Protein AF-A0A8H6I0J3-F1 (afdb_monomer)

Solvent-accessible surface area (backbone atoms only — not comparable to full-atom values): 7778 Å² total; per-residue (Å²): 130,93,76,91,69,56,71,56,53,54,53,39,49,46,41,55,31,72,64,45,62,50,63,70,84,50,88,87,54,85,63,68,66,46,56,43,67,86,62,91,71,58,61,70,60,51,53,49,51,46,54,49,46,36,69,73,58,56,51,54,52,71,67,76,68,45,97,49,59,88,89,35,74,65,32,53,49,54,46,51,52,51,28,51,56,48,49,48,52,51,35,46,77,72,44,28,47,75,46,68,52,97,87,68,49,77,46,77,43,70,66,76,81,72,81,81,74,73,94,72,84,96,83,130

Secondary structure (DSSP, 8-state):
--S---HHHHHHHHIIIII-EE----TT--PPPEESTT----HHHHHHHHHHHHHHH---HHHHT-SSPTTSHHHHHHHHHHHHHHHHHHHHHTTEEEEE-TTSPEEEEE--------------

Nearest PDB structures (foldseek):
  3rpu-assembly1_E  TM=5.436E-01  e=3.693E+00  Escherichia coli K-12
  8uke-assembly3_F  TM=3.905E-01  e=2.002E+00  Narcissus aff. pseudonarcissus MK-2014
  8zfw-assembly1_B  TM=3.750E-01  e=2.891E+00  Narcissus aff. pseudonarcissus MK-2014
  8xio-assembly1_A  TM=2.734E-01  e=1.883E+00  Homo sapiens

Organism: NCBI:txid980116

pLDDT: mean 83.78, std 12.49, range [46.62, 94.81]

Foldseek 3Di:
DPDDDDVQLVLLLCCQAPPDWDDDPPPVDPDDTDGNPPPDDDPVVSSVVSVVCCVPLVDTSVLQVDPDPPPDPVSVVSSVVNSVVSVQVVLVVVQWHWDADPVRDTDIGGHDPDPPPPPDDPDD

Sequence (124 aa):
MNCGCSIEHTLLDFYLWKTLEIKSTNKRSRLQPQGLKDDVINGRLRSYICALFSRYTYLRVDDLYMYHPYGSPEYEAALMETQLLRIDKRLKELGYYATSDKDGNIIVERAVVVPVVPAALSNA

Radius of gyration: 21.83 Å; Cα contacts (8 Å, |Δi|>4): 96; chains: 1; bounding box: 55×42×62 Å

Structure (mmCIF, N/CA/C/O backbone):
data_AF-A0A8H6I0J3-F1
#
_entry.id   AF-A0A8H6I0J3-F1
#
loop_
_atom_site.group_PDB
_atom_site.id
_atom_site.type_symbol
_atom_site.label_atom_id
_atom_site.label_alt_id
_atom_site.label_comp_id
_atom_site.label_asym_id
_atom_site.label_entity_id
_atom_site.label_seq_id
_atom_site.pdbx_PDB_ins_code
_atom_site.Cartn_x
_atom_site.Cartn_y
_atom_site.Cartn_z
_atom_site.occupancy
_atom_site.B_iso_or_equiv
_atom_site.auth_seq_id
_atom_site.auth_comp_id
_atom_site.auth_asym_id
_atom_site.auth_atom_id
_atom_site.pdbx_PDB_model_num
ATOM 1 N N . MET A 1 1 ? 11.123 -14.968 -10.215 1.00 53.84 1 MET A N 1
ATOM 2 C CA . MET A 1 1 ? 10.934 -15.719 -8.958 1.00 53.84 1 MET A CA 1
ATOM 3 C C . MET A 1 1 ? 10.590 -17.153 -9.312 1.00 53.84 1 MET A C 1
ATOM 5 O O . MET A 1 1 ? 9.527 -17.377 -9.862 1.00 53.84 1 MET A O 1
ATOM 9 N N . ASN A 1 2 ? 11.499 -18.096 -9.062 1.00 46.62 2 ASN A N 1
ATOM 10 C CA . ASN A 1 2 ? 11.299 -19.516 -9.361 1.00 46.62 2 ASN A CA 1
ATOM 11 C C . ASN A 1 2 ? 11.274 -20.300 -8.041 1.00 46.62 2 ASN A C 1
ATOM 13 O O . ASN A 1 2 ? 12.318 -20.812 -7.657 1.00 46.62 2 ASN A O 1
ATOM 17 N N . CYS A 1 3 ? 10.131 -20.318 -7.335 1.00 50.31 3 CYS A N 1
ATOM 18 C CA . CYS A 1 3 ? 9.739 -21.324 -6.321 1.00 50.31 3 CYS A CA 1
ATOM 19 C C . CYS A 1 3 ? 8.498 -20.873 -5.507 1.00 50.31 3 CYS A C 1
ATOM 21 O O . CYS A 1 3 ? 8.625 -20.211 -4.486 1.00 50.31 3 CYS A O 1
ATOM 23 N N . GLY A 1 4 ? 7.281 -21.236 -5.930 1.00 62.00 4 GLY A N 1
ATOM 24 C CA . GLY A 1 4 ? 6.105 -21.316 -5.037 1.00 62.00 4 GLY A CA 1
ATOM 25 C C . GLY A 1 4 ? 5.570 -20.036 -4.365 1.00 62.00 4 GLY A C 1
ATOM 26 O O . GLY A 1 4 ? 4.736 -20.150 -3.471 1.00 62.00 4 GLY A O 1
ATOM 27 N N . CYS A 1 5 ? 6.013 -18.834 -4.746 1.00 69.88 5 CYS A N 1
ATOM 28 C CA . CYS A 1 5 ? 5.437 -17.587 -4.228 1.00 69.88 5 CYS A CA 1
ATOM 29 C C . CYS A 1 5 ? 4.003 -17.377 -4.744 1.00 69.88 5 CYS A C 1
ATOM 31 O O . CYS A 1 5 ? 3.669 -17.808 -5.849 1.00 69.88 5 CYS A O 1
ATOM 33 N N . SER A 1 6 ? 3.166 -16.682 -3.966 1.00 80.81 6 SER A N 1
ATOM 34 C CA . SER A 1 6 ? 1.819 -16.316 -4.409 1.00 80.81 6 SER A CA 1
ATOM 35 C C . SER A 1 6 ? 1.875 -15.451 -5.675 1.00 80.81 6 SER A C 1
ATOM 37 O O . SER A 1 6 ? 2.831 -14.699 -5.906 1.00 80.81 6 SER A O 1
ATOM 39 N N . ILE A 1 7 ? 0.834 -15.544 -6.505 1.00 85.00 7 ILE A N 1
ATOM 40 C CA . ILE A 1 7 ? 0.702 -14.702 -7.701 1.00 85.00 7 ILE A CA 1
ATOM 41 C C . ILE A 1 7 ? 0.739 -13.210 -7.341 1.00 85.00 7 ILE A C 1
ATOM 43 O O . ILE A 1 7 ? 1.362 -12.426 -8.050 1.00 85.00 7 ILE A O 1
ATOM 47 N N . GLU A 1 8 ? 0.190 -12.842 -6.180 1.00 84.56 8 GLU A N 1
ATOM 48 C CA . GLU A 1 8 ? 0.228 -11.480 -5.643 1.00 84.56 8 GLU A CA 1
ATOM 49 C C . GLU A 1 8 ? 1.656 -10.970 -5.449 1.00 84.56 8 GLU A C 1
ATOM 51 O O . GLU A 1 8 ? 1.978 -9.872 -5.892 1.00 84.56 8 GLU A O 1
ATOM 56 N N . HIS A 1 9 ? 2.541 -11.774 -4.847 1.00 84.19 9 HIS A N 1
ATOM 57 C CA . HIS A 1 9 ? 3.948 -11.399 -4.698 1.00 84.19 9 HIS A CA 1
ATOM 58 C C . HIS A 1 9 ? 4.625 -11.234 -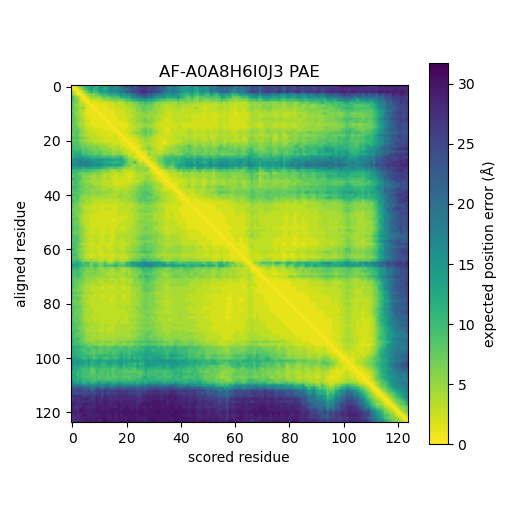6.057 1.00 84.19 9 HIS A C 1
ATOM 60 O O . HIS A 1 9 ? 5.462 -10.356 -6.212 1.00 84.19 9 HIS A O 1
ATOM 66 N N . THR A 1 10 ? 4.250 -12.046 -7.050 1.00 86.19 10 THR A N 1
ATOM 67 C CA . THR A 1 10 ? 4.783 -11.931 -8.415 1.00 86.19 10 THR A CA 1
ATOM 68 C C . THR A 1 10 ? 4.381 -10.633 -9.088 1.00 86.19 10 THR A C 1
ATOM 70 O O . THR A 1 10 ? 5.233 -9.938 -9.636 1.00 86.19 10 THR A O 1
ATOM 73 N N . LEU A 1 11 ? 3.107 -10.276 -9.014 1.00 89.25 11 LEU A N 1
ATOM 74 C CA . LEU A 1 11 ? 2.605 -9.036 -9.588 1.00 89.25 11 LEU A CA 1
ATOM 75 C C . LEU A 1 11 ? 3.146 -7.806 -8.841 1.00 89.25 11 LEU A C 1
ATOM 77 O O . LEU A 1 11 ? 3.565 -6.838 -9.471 1.00 89.25 11 LEU A O 1
ATOM 81 N N . LEU A 1 12 ? 3.240 -7.868 -7.510 1.00 90.38 12 LEU A N 1
ATOM 82 C CA . LEU A 1 12 ? 3.826 -6.797 -6.705 1.00 90.38 12 LEU A CA 1
ATOM 83 C C . LEU A 1 12 ? 5.321 -6.613 -7.004 1.00 90.38 12 LEU A C 1
ATOM 85 O O . LEU A 1 12 ? 5.805 -5.488 -7.102 1.00 90.38 12 LEU A O 1
ATOM 89 N N . ASP A 1 13 ? 6.046 -7.708 -7.208 1.00 89.56 13 ASP A N 1
ATOM 90 C CA . ASP A 1 13 ? 7.443 -7.693 -7.629 1.00 89.56 13 ASP A CA 1
ATOM 91 C C . ASP A 1 13 ? 7.625 -7.025 -9.002 1.00 89.56 13 ASP A C 1
ATOM 93 O O . ASP A 1 13 ? 8.537 -6.216 -9.183 1.00 89.56 13 ASP A O 1
ATOM 97 N N . PHE A 1 14 ? 6.732 -7.299 -9.959 1.00 88.62 14 PHE A N 1
ATOM 98 C CA . PHE A 1 14 ? 6.714 -6.590 -11.240 1.00 88.62 14 PHE A CA 1
ATOM 99 C C . PHE A 1 14 ? 6.439 -5.099 -11.065 1.00 88.62 14 PHE A C 1
ATOM 101 O O . PHE A 1 14 ? 7.154 -4.284 -11.648 1.00 88.62 14 PHE A O 1
ATOM 108 N N . TYR A 1 15 ? 5.454 -4.725 -10.251 1.00 90.00 15 TYR A N 1
ATOM 109 C CA . TYR A 1 15 ? 5.161 -3.321 -9.984 1.00 90.00 15 TYR A CA 1
ATOM 110 C C . TYR A 1 15 ? 6.381 -2.594 -9.392 1.00 90.00 15 TYR A C 1
ATOM 112 O O . TYR A 1 15 ? 6.868 -1.624 -9.974 1.00 90.00 15 TYR A O 1
ATOM 120 N N . LEU A 1 16 ? 6.935 -3.109 -8.291 1.00 90.44 16 LEU A N 1
ATOM 121 C CA . LEU A 1 16 ? 8.027 -2.471 -7.551 1.00 90.44 16 LEU A CA 1
ATOM 122 C C . LEU A 1 16 ? 9.329 -2.368 -8.357 1.00 90.44 16 LEU A C 1
ATOM 124 O O . LEU A 1 16 ? 10.029 -1.366 -8.249 1.00 90.44 16 LEU A O 1
ATOM 128 N N . TRP A 1 17 ? 9.667 -3.378 -9.164 1.00 90.06 17 TRP A N 1
ATOM 129 C CA . TRP A 1 17 ? 10.929 -3.376 -9.915 1.00 90.06 17 TRP A CA 1
ATOM 130 C C . TRP A 1 17 ? 10.812 -2.855 -11.341 1.00 90.06 17 TRP A C 1
ATOM 132 O O . TRP A 1 17 ? 11.823 -2.449 -11.906 1.00 90.06 17 TRP A O 1
ATOM 142 N N . LYS A 1 18 ? 9.637 -2.924 -11.974 1.00 86.69 18 LYS A N 1
ATOM 143 C CA . LYS A 1 18 ? 9.490 -2.584 -13.400 1.00 86.69 18 LYS A CA 1
ATOM 144 C C . LYS A 1 18 ? 8.634 -1.353 -13.664 1.00 86.69 18 LYS A C 1
ATOM 146 O O . LYS A 1 18 ? 8.729 -0.834 -14.770 1.00 86.69 18 LYS A O 1
ATOM 151 N N . THR A 1 19 ? 7.842 -0.901 -12.693 1.00 86.38 19 THR A N 1
ATOM 152 C CA . THR A 1 19 ? 6.915 0.232 -12.868 1.00 86.38 19 THR A CA 1
ATOM 153 C C . THR A 1 19 ? 7.260 1.398 -11.951 1.00 86.38 19 THR A C 1
ATOM 155 O O . THR A 1 19 ? 7.238 2.543 -12.386 1.00 86.38 19 THR A O 1
ATOM 158 N N . LEU A 1 20 ? 7.586 1.113 -10.687 1.00 87.94 20 LEU A N 1
ATOM 159 C CA . LEU A 1 20 ? 7.846 2.145 -9.694 1.00 87.94 20 LEU A CA 1
ATOM 160 C C . LEU A 1 20 ? 9.125 2.924 -10.026 1.00 87.94 20 LEU A C 1
ATOM 162 O O . LEU A 1 20 ? 10.233 2.384 -10.017 1.00 87.94 20 LEU A O 1
ATOM 166 N N . GLU A 1 21 ? 8.949 4.220 -10.240 1.00 88.25 21 GLU A N 1
ATOM 167 C CA . GLU A 1 21 ? 10.021 5.201 -10.361 1.00 88.25 21 GLU A CA 1
ATOM 168 C C . GLU A 1 21 ? 9.739 6.354 -9.403 1.00 88.25 21 GLU A C 1
ATOM 170 O O . GLU A 1 21 ? 8.622 6.871 -9.341 1.00 88.25 21 GLU A O 1
ATOM 175 N N . ILE A 1 22 ? 10.755 6.766 -8.648 1.00 86.25 22 ILE A N 1
ATOM 176 C CA . ILE A 1 22 ? 10.649 7.859 -7.683 1.00 86.25 22 ILE A CA 1
ATOM 177 C C . ILE A 1 22 ? 11.591 8.978 -8.107 1.00 86.25 22 ILE A C 1
ATOM 179 O O . ILE A 1 22 ? 12.768 8.767 -8.409 1.00 86.25 22 ILE A O 1
ATOM 183 N N . LYS A 1 23 ? 11.071 10.206 -8.102 1.00 85.19 23 LYS A N 1
ATOM 184 C CA .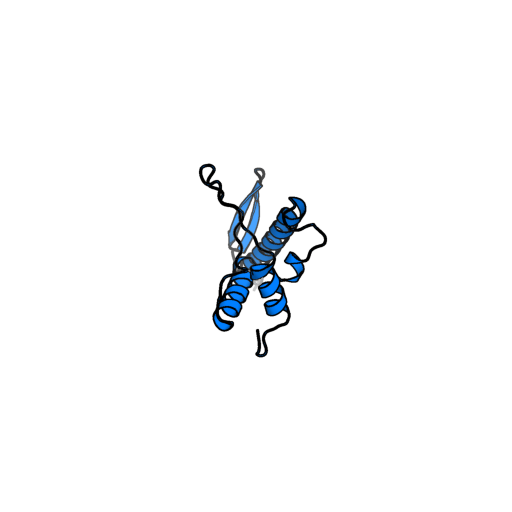 LYS A 1 23 ? 11.854 11.416 -8.347 1.00 85.19 23 LYS A CA 1
ATOM 185 C C . LYS A 1 23 ? 12.325 12.018 -7.028 1.00 85.19 23 LYS A C 1
ATOM 187 O O . LYS A 1 23 ? 11.585 12.065 -6.049 1.00 85.19 23 LYS A O 1
ATOM 192 N N . SER A 1 24 ? 13.549 12.540 -7.013 1.00 83.12 24 SER A N 1
ATOM 193 C CA . SER A 1 24 ? 14.055 13.281 -5.857 1.00 83.12 24 SER A CA 1
ATOM 194 C C . SER A 1 24 ? 13.186 14.511 -5.567 1.00 83.12 24 SER A C 1
ATOM 196 O O . SER A 1 24 ? 12.910 15.313 -6.459 1.00 83.12 24 SER A O 1
ATOM 198 N N . THR A 1 25 ? 12.803 14.694 -4.304 1.00 83.56 25 THR A N 1
ATOM 199 C CA . THR A 1 25 ? 12.094 15.891 -3.818 1.00 83.56 25 THR A CA 1
ATOM 200 C C . THR A 1 25 ? 13.034 17.074 -3.569 1.00 83.56 25 THR A C 1
ATOM 202 O O . THR A 1 25 ? 12.591 18.207 -3.367 1.00 83.56 25 THR A O 1
ATOM 205 N N . ASN A 1 26 ? 14.351 16.844 -3.600 1.00 85.56 26 ASN A N 1
ATOM 206 C CA . ASN A 1 26 ? 15.339 17.897 -3.431 1.00 85.56 26 ASN A CA 1
ATOM 207 C C . ASN A 1 26 ? 15.374 18.786 -4.681 1.00 85.56 26 ASN A C 1
ATOM 209 O O . ASN A 1 26 ? 15.886 18.383 -5.720 1.00 85.56 26 ASN A O 1
ATOM 213 N N . LYS A 1 27 ? 14.919 20.038 -4.553 1.00 78.88 27 LYS A N 1
ATOM 214 C CA . LYS A 1 27 ? 14.886 21.026 -5.650 1.00 78.88 27 LYS A CA 1
ATOM 215 C C . LYS A 1 27 ? 16.256 21.310 -6.286 1.00 78.88 27 LYS A C 1
ATOM 217 O O . LYS A 1 27 ? 16.312 21.797 -7.410 1.00 78.88 27 LYS A O 1
ATOM 222 N N . ARG A 1 28 ? 17.360 21.042 -5.575 1.00 80.19 28 ARG A N 1
ATOM 223 C CA . ARG A 1 28 ? 18.734 21.191 -6.094 1.00 80.19 28 ARG A CA 1
ATOM 224 C C . ARG A 1 28 ? 19.204 19.965 -6.876 1.00 80.19 28 ARG A C 1
ATOM 226 O O . ARG A 1 28 ? 20.152 20.060 -7.649 1.00 80.19 28 ARG A O 1
ATOM 233 N N . SER A 1 29 ? 18.548 18.828 -6.677 1.00 74.88 29 SER A N 1
ATOM 234 C CA . SER A 1 29 ? 18.817 17.595 -7.395 1.00 74.88 29 SER A CA 1
ATOM 235 C C . SER A 1 29 ? 18.063 17.613 -8.722 1.00 74.88 29 SER A C 1
ATOM 237 O O . SER A 1 29 ? 16.837 17.608 -8.756 1.00 74.88 29 SER A O 1
ATOM 239 N N . ARG A 1 30 ? 18.800 17.634 -9.835 1.00 73.44 30 ARG A N 1
ATOM 240 C CA . ARG A 1 30 ? 18.242 17.439 -11.186 1.00 73.44 30 ARG A CA 1
ATOM 241 C C . ARG A 1 30 ? 18.255 15.966 -11.603 1.00 73.44 30 ARG A C 1
ATOM 243 O O . ARG A 1 30 ? 18.262 15.671 -12.795 1.00 73.44 30 ARG A O 1
ATOM 250 N N . LEU A 1 31 ? 18.328 15.051 -10.636 1.00 80.62 31 LEU A N 1
ATOM 251 C CA . LEU A 1 31 ? 18.353 13.627 -10.933 1.00 80.62 31 LEU A CA 1
ATOM 252 C C . LEU A 1 31 ? 17.049 13.220 -11.621 1.00 80.62 31 LEU A C 1
ATOM 254 O O . LEU A 1 31 ? 15.958 13.665 -11.251 1.00 80.62 31 LEU A O 1
ATOM 258 N N . GLN A 1 32 ? 17.200 12.380 -12.638 1.00 83.12 32 GLN A N 1
ATOM 259 C CA . GLN A 1 32 ? 16.079 11.720 -13.288 1.00 83.12 32 GLN A CA 1
ATOM 260 C C . GLN A 1 32 ? 15.359 10.808 -12.281 1.00 83.12 32 GLN A C 1
ATOM 262 O O . GLN A 1 32 ? 15.971 10.422 -11.277 1.00 83.12 32 GLN A O 1
ATOM 267 N N . PRO A 1 33 ? 14.075 10.479 -12.514 1.00 86.06 33 PRO A N 1
ATOM 268 C CA . PRO A 1 33 ? 13.403 9.424 -11.767 1.00 86.06 33 PRO A CA 1
ATOM 269 C C . PRO A 1 33 ? 14.270 8.161 -11.729 1.00 86.06 33 PRO A C 1
ATOM 271 O O . PRO A 1 33 ? 14.882 7.791 -12.731 1.00 86.06 33 PRO A O 1
ATOM 274 N N . GLN A 1 34 ? 14.371 7.543 -10.555 1.00 88.12 34 GLN A N 1
ATOM 275 C CA . GLN A 1 34 ? 15.098 6.292 -10.369 1.00 88.12 34 GLN A CA 1
ATOM 276 C C . GLN A 1 34 ? 14.113 5.195 -9.980 1.00 88.12 34 GLN A C 1
ATOM 278 O O . GLN A 1 34 ? 13.251 5.398 -9.125 1.00 88.12 34 GLN A O 1
ATOM 283 N N . GLY A 1 35 ? 14.258 4.038 -10.615 1.00 89.12 35 GLY A N 1
ATOM 284 C CA . GLY A 1 35 ? 13.556 2.807 -10.270 1.00 89.12 35 GLY A CA 1
ATOM 285 C C . GLY A 1 35 ? 14.549 1.696 -9.940 1.00 89.12 35 GLY A C 1
ATOM 286 O O . GLY A 1 35 ? 15.759 1.894 -10.004 1.00 89.12 35 GLY A O 1
ATOM 287 N N . LEU A 1 36 ? 14.033 0.508 -9.632 1.00 90.00 36 LEU A N 1
ATOM 288 C CA . LEU A 1 36 ? 14.848 -0.654 -9.243 1.00 90.00 36 LEU A CA 1
ATOM 289 C C . LEU A 1 36 ? 15.111 -1.624 -10.408 1.00 90.00 36 LEU A C 1
ATOM 291 O O . LEU A 1 36 ? 15.538 -2.759 -10.202 1.00 90.00 36 LEU A O 1
ATOM 295 N N . LYS A 1 37 ? 14.814 -1.223 -11.650 1.00 87.19 37 LYS A N 1
ATOM 296 C CA . LYS A 1 37 ? 14.781 -2.122 -12.817 1.00 87.19 37 LYS A CA 1
ATOM 297 C C . LYS A 1 37 ? 16.091 -2.866 -13.057 1.00 87.19 37 LYS A C 1
ATOM 299 O O . LYS A 1 37 ? 16.025 -4.035 -13.464 1.00 87.19 37 LYS A O 1
ATOM 304 N N . ASP A 1 38 ? 17.203 -2.184 -12.806 1.00 86.25 38 ASP A N 1
ATOM 305 C CA . ASP A 1 38 ? 18.568 -2.644 -13.065 1.00 86.25 38 ASP A CA 1
ATOM 306 C C . ASP A 1 38 ? 19.249 -3.215 -11.807 1.00 86.25 38 ASP A C 1
ATOM 308 O O . ASP A 1 38 ? 20.349 -3.763 -11.891 1.00 86.25 38 ASP A O 1
ATOM 312 N N . ASP A 1 39 ? 18.582 -3.162 -10.648 1.00 87.50 39 ASP A N 1
ATOM 313 C CA . ASP A 1 39 ? 19.118 -3.693 -9.398 1.00 87.50 39 ASP A CA 1
ATOM 314 C C . ASP A 1 39 ? 18.997 -5.218 -9.326 1.00 87.50 39 ASP A C 1
ATOM 316 O O . ASP A 1 39 ? 17.916 -5.815 -9.425 1.00 87.50 39 ASP A O 1
ATOM 320 N N . VAL A 1 40 ? 20.131 -5.872 -9.074 1.00 86.31 40 VAL A N 1
ATOM 321 C CA . VAL A 1 40 ? 20.198 -7.325 -8.900 1.00 86.31 40 VAL A CA 1
ATOM 322 C C . VAL A 1 40 ? 19.970 -7.675 -7.433 1.00 86.31 40 VAL A C 1
ATOM 324 O O . VAL A 1 40 ? 20.894 -7.755 -6.626 1.00 86.31 40 VAL A O 1
ATOM 327 N N . ILE A 1 41 ? 18.708 -7.919 -7.091 1.00 86.19 41 ILE A N 1
ATOM 328 C CA . ILE A 1 41 ? 18.292 -8.355 -5.755 1.00 86.19 41 ILE A CA 1
ATOM 329 C C . ILE A 1 41 ? 17.874 -9.828 -5.817 1.00 86.19 41 ILE A C 1
ATOM 331 O O . ILE A 1 41 ? 17.109 -10.239 -6.693 1.00 86.19 41 ILE A O 1
ATOM 335 N N . ASN A 1 42 ? 18.369 -10.648 -4.884 1.00 88.50 42 ASN A N 1
ATOM 336 C CA . ASN A 1 42 ? 18.011 -12.067 -4.842 1.00 88.50 42 ASN A CA 1
ATOM 337 C C . ASN A 1 42 ? 16.512 -12.269 -4.534 1.00 88.50 42 ASN A C 1
ATOM 339 O O . ASN A 1 42 ? 15.880 -11.460 -3.853 1.00 88.50 42 ASN A O 1
ATOM 343 N N . GLY A 1 43 ? 15.937 -13.380 -5.007 1.00 84.50 43 GLY A N 1
ATOM 344 C CA . GLY A 1 43 ? 14.493 -13.630 -4.901 1.00 84.50 43 GLY A CA 1
ATOM 345 C C . GLY A 1 43 ? 13.954 -13.655 -3.465 1.00 84.50 43 GLY A C 1
ATOM 346 O O . GLY A 1 43 ? 12.841 -13.193 -3.225 1.00 84.50 43 GLY A O 1
ATOM 347 N N . ARG A 1 44 ? 14.752 -14.121 -2.492 1.00 86.38 44 ARG A N 1
ATOM 348 C CA . ARG A 1 44 ? 14.356 -14.137 -1.075 1.00 86.38 44 ARG A CA 1
ATOM 349 C C . ARG A 1 44 ? 14.169 -12.721 -0.535 1.00 86.38 44 ARG A C 1
ATOM 351 O O . ARG A 1 44 ? 13.174 -12.452 0.133 1.00 86.38 44 ARG A O 1
ATOM 358 N N . LEU A 1 45 ? 15.101 -11.819 -0.838 1.00 89.31 45 LEU A N 1
ATOM 359 C CA . LEU A 1 45 ? 15.027 -10.426 -0.409 1.00 89.31 45 LEU A CA 1
ATOM 360 C C . LEU A 1 45 ? 13.882 -9.686 -1.114 1.00 89.31 45 LEU A C 1
ATOM 362 O O . LEU A 1 45 ? 13.158 -8.940 -0.464 1.00 89.31 45 LEU A O 1
ATOM 366 N N . ARG A 1 46 ? 13.636 -9.966 -2.398 1.00 88.19 46 ARG A N 1
ATOM 367 C CA . ARG A 1 46 ? 12.477 -9.417 -3.127 1.00 88.19 46 ARG A CA 1
ATOM 368 C C . ARG A 1 46 ? 11.147 -9.843 -2.503 1.00 88.19 46 ARG A C 1
ATOM 370 O O . ARG A 1 46 ? 10.291 -8.999 -2.254 1.00 88.19 46 ARG A O 1
ATOM 377 N N . SER A 1 47 ? 11.005 -11.121 -2.140 1.00 86.19 47 SER A N 1
ATOM 378 C CA . SER A 1 47 ? 9.812 -11.600 -1.428 1.00 86.19 47 SER A CA 1
ATOM 379 C C . SER A 1 47 ? 9.655 -10.961 -0.046 1.00 86.19 47 SER A C 1
ATOM 381 O O . SER A 1 47 ? 8.530 -10.702 0.375 1.00 86.19 47 SER A O 1
ATOM 383 N N . TYR A 1 48 ? 10.755 -10.716 0.670 1.00 89.44 48 TYR A N 1
ATOM 384 C CA . TYR A 1 48 ? 10.718 -9.999 1.944 1.00 89.44 48 TYR A CA 1
ATOM 385 C C . TYR A 1 48 ? 10.241 -8.551 1.761 1.00 89.44 48 TYR A C 1
ATOM 387 O O . TYR A 1 48 ? 9.370 -8.104 2.502 1.00 89.44 48 TYR A O 1
ATOM 395 N N . ILE A 1 49 ? 10.739 -7.846 0.741 1.00 91.00 49 ILE A N 1
ATOM 396 C CA . ILE A 1 49 ? 10.310 -6.480 0.403 1.00 91.00 49 ILE A CA 1
ATOM 397 C C . ILE A 1 49 ? 8.818 -6.442 0.041 1.00 91.00 49 ILE A C 1
ATOM 399 O O . ILE A 1 49 ? 8.103 -5.577 0.537 1.00 91.00 49 ILE A O 1
ATOM 403 N N . CYS A 1 50 ? 8.326 -7.401 -0.750 1.00 90.56 50 CYS A N 1
ATOM 404 C CA . CYS A 1 50 ? 6.899 -7.515 -1.072 1.00 90.56 50 CYS A CA 1
ATOM 405 C C . CYS A 1 50 ? 6.039 -7.688 0.194 1.00 90.56 50 CYS A C 1
ATOM 407 O O . CYS A 1 50 ? 5.040 -6.995 0.371 1.00 90.56 50 CYS A O 1
ATOM 409 N N . ALA A 1 51 ? 6.465 -8.555 1.120 1.00 89.44 51 ALA A N 1
ATOM 410 C CA . ALA A 1 51 ? 5.762 -8.761 2.385 1.00 89.44 51 ALA A CA 1
ATOM 411 C C . ALA A 1 51 ? 5.793 -7.513 3.287 1.00 89.44 51 ALA A C 1
ATOM 413 O O . ALA A 1 51 ? 4.787 -7.183 3.919 1.00 89.44 51 ALA A O 1
ATOM 414 N N . LEU A 1 52 ? 6.928 -6.803 3.342 1.00 93.31 52 LEU A N 1
ATOM 415 C CA . LEU A 1 52 ? 7.035 -5.524 4.047 1.00 93.31 52 LEU A CA 1
ATOM 416 C C . LEU A 1 52 ? 6.082 -4.490 3.457 1.00 93.31 52 LEU A C 1
ATOM 418 O O . LEU A 1 52 ? 5.362 -3.840 4.211 1.00 93.31 52 LEU A O 1
ATOM 422 N N . PHE A 1 53 ? 6.058 -4.363 2.129 1.00 92.06 53 PHE A N 1
ATOM 423 C CA . PHE A 1 53 ? 5.179 -3.435 1.437 1.00 92.06 53 PHE A CA 1
ATOM 424 C C . PHE A 1 53 ? 3.734 -3.656 1.880 1.00 92.06 53 PHE A C 1
ATOM 426 O O . PHE A 1 53 ? 3.167 -2.777 2.521 1.00 92.06 53 PHE A O 1
ATOM 433 N N . SER A 1 54 ? 3.174 -4.850 1.674 1.00 89.56 54 SER A N 1
ATOM 434 C CA . SER A 1 54 ? 1.773 -5.112 2.023 1.00 89.56 54 SER A CA 1
ATOM 435 C C . SER A 1 54 ? 1.472 -4.936 3.511 1.00 89.56 54 SER A C 1
ATOM 437 O O . SER A 1 54 ? 0.391 -4.475 3.873 1.00 89.56 54 SER A O 1
ATOM 439 N N . ARG A 1 55 ? 2.428 -5.264 4.390 1.00 91.19 55 ARG A N 1
ATOM 440 C CA . ARG A 1 55 ? 2.257 -5.113 5.840 1.00 91.19 55 ARG A CA 1
ATOM 441 C C . ARG A 1 55 ? 2.189 -3.654 6.286 1.00 91.19 55 ARG A C 1
ATOM 443 O O . ARG A 1 55 ? 1.427 -3.352 7.198 1.00 91.19 55 ARG A O 1
ATOM 450 N N . TYR A 1 56 ? 3.016 -2.785 5.711 1.00 92.75 56 TYR A N 1
ATOM 451 C CA . TYR A 1 56 ? 3.177 -1.412 6.198 1.00 92.75 56 TYR A CA 1
ATOM 452 C C . TYR A 1 56 ? 2.401 -0.382 5.386 1.00 92.75 56 TYR A C 1
ATOM 454 O O . TYR A 1 56 ? 1.965 0.617 5.949 1.00 92.75 56 TYR A O 1
ATOM 462 N N . THR A 1 57 ? 2.189 -0.617 4.092 1.00 92.69 57 THR A N 1
ATOM 463 C CA . THR A 1 57 ? 1.338 0.257 3.279 1.00 92.69 57 THR A CA 1
ATOM 464 C C . THR A 1 57 ? -0.132 -0.093 3.430 1.00 92.69 57 THR A C 1
ATOM 466 O O . THR A 1 57 ? -0.965 0.745 3.120 1.00 92.69 57 THR A O 1
ATOM 469 N N . TYR A 1 58 ? -0.462 -1.302 3.901 1.00 92.69 58 TYR A N 1
ATOM 470 C CA . TYR A 1 58 ? -1.814 -1.864 3.863 1.00 92.69 58 TYR A CA 1
ATOM 471 C C . TYR A 1 58 ? -2.384 -1.988 2.444 1.00 92.69 58 TYR A C 1
ATOM 473 O O . TYR A 1 58 ? -3.577 -2.242 2.298 1.00 92.69 58 TYR A O 1
ATOM 481 N N . LEU A 1 59 ? -1.559 -1.852 1.402 1.00 92.62 59 LEU A N 1
ATOM 482 C CA . LEU A 1 59 ? -1.955 -2.023 0.008 1.00 92.62 59 LEU A CA 1
ATOM 483 C C . LEU A 1 59 ? -1.724 -3.466 -0.453 1.00 92.62 59 LEU A C 1
ATOM 485 O O . LEU A 1 59 ? -0.778 -4.154 -0.054 1.00 92.62 59 LEU A O 1
ATOM 489 N N . ARG A 1 60 ? -2.618 -3.914 -1.323 1.00 90.38 60 ARG A N 1
ATOM 490 C CA . ARG A 1 60 ? -2.570 -5.171 -2.060 1.00 90.38 60 ARG A CA 1
ATOM 491 C C . ARG A 1 60 ? -2.245 -4.865 -3.507 1.00 90.38 60 ARG A C 1
ATOM 493 O O . ARG A 1 60 ? -2.310 -3.721 -3.947 1.00 90.38 60 ARG A O 1
ATOM 500 N N . VAL A 1 61 ? -1.913 -5.911 -4.249 1.00 90.06 61 VAL A N 1
ATOM 501 C CA . VAL A 1 61 ? -1.560 -5.755 -5.654 1.00 90.06 61 VAL A CA 1
ATOM 502 C C . VAL A 1 61 ? -2.714 -5.200 -6.487 1.00 90.06 61 VAL A C 1
ATOM 504 O O . VAL A 1 61 ? -2.483 -4.317 -7.301 1.00 90.06 61 VAL A O 1
ATOM 507 N N . ASP A 1 62 ? -3.950 -5.616 -6.211 1.00 89.62 62 ASP A N 1
ATOM 508 C CA . ASP A 1 62 ? -5.137 -5.143 -6.935 1.00 89.62 62 ASP A CA 1
ATOM 509 C C . ASP A 1 62 ? -5.342 -3.627 -6.810 1.00 89.62 62 ASP A C 1
ATOM 511 O O . ASP A 1 62 ? -5.834 -2.991 -7.738 1.00 89.62 62 ASP A O 1
ATOM 515 N N . ASP A 1 63 ? -4.905 -3.027 -5.698 1.00 90.94 63 ASP A N 1
ATOM 516 C CA . ASP A 1 63 ? -5.010 -1.579 -5.498 1.00 90.94 63 ASP A CA 1
ATOM 517 C C . ASP A 1 63 ? -4.021 -0.810 -6.389 1.00 90.94 63 ASP A C 1
ATOM 519 O O . ASP A 1 63 ? -4.260 0.334 -6.752 1.00 90.94 63 ASP A O 1
ATOM 523 N N . LEU A 1 64 ? -2.905 -1.440 -6.764 1.00 90.00 64 LEU A N 1
ATOM 524 C CA . LEU A 1 64 ? -1.866 -0.834 -7.603 1.00 90.00 64 LEU A CA 1
ATOM 525 C C . LEU A 1 64 ? -2.215 -0.882 -9.092 1.00 90.00 64 LEU A C 1
ATOM 527 O O . LEU A 1 64 ? -1.675 -0.115 -9.883 1.00 90.00 64 LEU A O 1
ATOM 531 N N . TYR A 1 65 ? -3.115 -1.784 -9.478 1.00 84.25 65 TYR A N 1
ATOM 532 C CA . TYR A 1 65 ? -3.588 -1.951 -10.852 1.00 84.25 65 TYR A CA 1
ATOM 533 C C . TYR A 1 65 ? -5.007 -1.388 -11.040 1.00 84.25 65 TYR A C 1
ATOM 535 O O . TYR A 1 65 ? -5.766 -1.868 -11.883 1.00 84.25 65 TYR A O 1
ATOM 543 N N . MET A 1 66 ? -5.370 -0.367 -10.253 1.00 80.19 66 MET A N 1
ATOM 544 C CA . MET A 1 66 ? -6.638 0.354 -10.380 1.00 80.19 66 MET A CA 1
ATOM 545 C C . MET A 1 66 ? -6.815 1.006 -11.761 1.00 80.19 66 MET A C 1
ATOM 547 O O . MET A 1 66 ? -5.869 1.211 -12.515 1.00 80.19 66 MET A O 1
ATOM 551 N N . TYR A 1 67 ? -8.057 1.390 -12.073 1.00 75.62 67 TYR A N 1
ATOM 552 C CA . TYR A 1 67 ? -8.436 1.998 -13.355 1.00 75.62 67 TYR A CA 1
ATOM 553 C C . TYR A 1 67 ? -7.783 3.362 -13.642 1.00 75.62 67 TYR A C 1
ATOM 555 O O . TYR A 1 67 ? -7.866 3.849 -14.770 1.00 75.62 67 TYR A O 1
ATOM 563 N N . HIS A 1 68 ? -7.154 3.993 -12.648 1.00 86.38 68 HIS A N 1
ATOM 564 C CA . HIS A 1 68 ? -6.490 5.281 -12.819 1.00 86.38 68 HIS A CA 1
ATOM 565 C C . HIS A 1 68 ? -5.067 5.112 -13.372 1.00 86.38 68 HIS A C 1
ATOM 567 O O . HIS A 1 68 ? -4.352 4.200 -12.950 1.00 86.38 68 HIS A O 1
ATOM 573 N N . PRO A 1 69 ? -4.616 5.989 -14.288 1.00 85.69 69 PRO A N 1
ATOM 574 C CA . PRO A 1 69 ? -3.242 5.965 -14.772 1.00 85.69 69 PRO A CA 1
ATOM 575 C C . PRO A 1 69 ? -2.235 6.114 -13.626 1.00 85.69 69 PRO A C 1
ATOM 577 O O . PRO A 1 69 ? -2.358 7.014 -12.797 1.00 85.69 69 PRO A O 1
ATOM 580 N N . TYR A 1 70 ? -1.207 5.264 -13.614 1.00 84.81 70 TYR A N 1
ATOM 581 C CA . TYR A 1 70 ? -0.121 5.346 -12.637 1.00 84.81 70 TYR A CA 1
ATOM 582 C C . TYR A 1 70 ? 0.474 6.764 -12.576 1.00 84.81 70 TYR A C 1
ATOM 584 O O . TYR A 1 70 ? 0.808 7.355 -13.605 1.00 84.81 70 TYR A O 1
ATOM 592 N N . GLY A 1 71 ? 0.624 7.289 -11.358 1.00 82.00 71 GLY A N 1
ATOM 593 C CA . GLY A 1 71 ? 1.194 8.614 -11.097 1.00 82.00 71 GLY A CA 1
ATOM 594 C C . GLY A 1 71 ? 0.240 9.791 -11.328 1.00 82.00 71 GLY A C 1
ATOM 595 O O . GLY A 1 71 ? 0.675 10.937 -11.230 1.00 82.00 71 GLY A O 1
ATOM 596 N N . SER A 1 72 ? -1.039 9.545 -11.640 1.00 89.69 72 SER A N 1
ATOM 597 C CA . SER A 1 72 ? -2.047 10.609 -11.662 1.00 89.69 72 SER A CA 1
ATOM 598 C C . SER A 1 72 ? -2.491 10.989 -10.238 1.00 89.69 72 SER A C 1
ATOM 600 O O . SER A 1 72 ? -2.426 10.153 -9.332 1.00 89.69 72 SER A O 1
ATOM 602 N N . PRO A 1 73 ? -2.987 12.221 -10.011 1.00 91.44 73 PRO A N 1
ATOM 603 C CA . PRO A 1 73 ? -3.539 12.614 -8.713 1.00 91.44 73 PRO A CA 1
ATOM 604 C C . PRO A 1 73 ? -4.678 11.702 -8.236 1.00 91.44 73 PRO A C 1
ATOM 606 O O . PRO A 1 73 ? -4.791 11.416 -7.049 1.00 91.44 73 PRO A O 1
ATOM 609 N N . GLU A 1 74 ? -5.509 11.215 -9.158 1.00 92.75 74 GLU A N 1
ATOM 610 C CA . GLU A 1 74 ? -6.619 10.304 -8.863 1.00 92.75 74 GLU A CA 1
ATOM 611 C C . GLU A 1 74 ? -6.113 8.925 -8.437 1.00 92.75 74 GLU A C 1
ATOM 613 O O . GLU A 1 74 ? -6.659 8.332 -7.509 1.00 92.75 74 GLU A O 1
ATOM 618 N N . TYR A 1 75 ? -5.046 8.432 -9.076 1.00 90.62 75 TYR A N 1
ATOM 619 C CA . TYR A 1 75 ? -4.374 7.203 -8.662 1.00 90.62 75 TYR A CA 1
ATOM 620 C C . TYR A 1 75 ? -3.832 7.329 -7.234 1.00 90.62 75 TYR A C 1
ATOM 622 O O . TYR A 1 75 ? -4.092 6.469 -6.395 1.00 90.62 75 TYR A O 1
ATOM 630 N N . GLU A 1 76 ? -3.135 8.427 -6.924 1.00 91.25 76 GLU A N 1
ATOM 631 C CA . GLU A 1 76 ? -2.620 8.675 -5.572 1.00 91.25 76 GLU A CA 1
ATOM 632 C C . GLU A 1 76 ? -3.745 8.784 -4.533 1.00 91.25 76 GLU A C 1
ATOM 634 O O . GLU A 1 76 ? -3.663 8.158 -3.474 1.00 91.25 76 GLU A O 1
ATOM 639 N N . ALA A 1 77 ? -4.815 9.519 -4.843 1.00 92.88 77 ALA A N 1
ATOM 640 C CA . ALA A 1 77 ? -5.966 9.670 -3.959 1.00 92.88 77 ALA A CA 1
ATOM 641 C C . ALA A 1 77 ? -6.658 8.327 -3.669 1.00 92.88 77 ALA A C 1
ATOM 643 O O . ALA A 1 77 ? -6.932 8.024 -2.507 1.00 92.88 77 ALA A O 1
ATOM 644 N N . ALA A 1 78 ? -6.878 7.494 -4.692 1.00 92.81 78 ALA A N 1
ATOM 645 C CA . ALA A 1 78 ? -7.512 6.184 -4.539 1.00 92.81 78 ALA A CA 1
ATOM 646 C C . ALA A 1 78 ? -6.672 5.221 -3.678 1.00 92.81 78 ALA A C 1
ATOM 648 O O . ALA A 1 78 ? -7.211 4.473 -2.849 1.00 92.81 78 ALA A O 1
ATOM 649 N N . LEU A 1 79 ? -5.340 5.270 -3.816 1.00 93.56 79 LEU A N 1
ATOM 650 C CA . LEU A 1 79 ? -4.438 4.536 -2.932 1.00 93.56 79 LEU A CA 1
ATOM 651 C C . LEU A 1 79 ? -4.565 5.033 -1.490 1.00 93.56 79 LEU A C 1
ATOM 653 O O . LEU A 1 79 ? -4.797 4.220 -0.597 1.00 93.56 79 LEU A O 1
ATOM 657 N N . MET A 1 80 ? -4.471 6.345 -1.252 1.00 94.19 80 MET A N 1
ATOM 658 C CA . MET A 1 80 ? -4.565 6.916 0.099 1.00 94.19 80 MET A CA 1
ATOM 659 C C . MET A 1 80 ? -5.900 6.591 0.779 1.00 94.19 80 MET A C 1
ATOM 661 O O . MET A 1 80 ? -5.912 6.214 1.951 1.00 94.19 80 MET A O 1
ATOM 665 N N . GLU A 1 81 ? -7.014 6.671 0.051 1.00 93.00 81 GLU A N 1
ATOM 666 C CA . GLU A 1 81 ? -8.337 6.291 0.555 1.00 93.00 81 GLU A CA 1
ATOM 667 C C . GLU A 1 81 ? -8.364 4.819 0.988 1.00 93.00 81 GLU A C 1
ATOM 669 O O . GLU A 1 81 ? -8.762 4.489 2.109 1.00 93.00 81 GLU A O 1
ATOM 674 N N . THR A 1 82 ? -7.855 3.926 0.137 1.00 94.50 82 THR A N 1
ATOM 675 C CA . THR A 1 82 ? -7.774 2.491 0.437 1.00 94.50 82 THR A CA 1
ATOM 676 C C . THR A 1 82 ? -6.926 2.219 1.681 1.00 94.50 82 THR A C 1
ATOM 678 O O . THR A 1 82 ? -7.286 1.381 2.518 1.00 94.50 82 THR A O 1
ATOM 681 N N . GLN A 1 83 ? -5.808 2.935 1.832 1.00 94.81 83 GLN A N 1
ATOM 682 C CA . GLN A 1 83 ? -4.951 2.837 3.012 1.00 94.81 83 GLN A CA 1
ATOM 683 C C . GLN A 1 83 ? -5.685 3.296 4.271 1.00 94.81 83 GLN A C 1
ATOM 685 O O . GLN A 1 83 ? -5.680 2.567 5.264 1.00 94.81 83 GLN A O 1
ATOM 690 N N . LEU A 1 84 ? -6.352 4.454 4.227 1.00 93.31 84 LEU A N 1
ATOM 691 C CA . LEU A 1 84 ? -7.111 4.999 5.355 1.00 93.31 84 LEU A CA 1
ATOM 692 C C . LEU A 1 84 ? -8.178 4.016 5.843 1.00 93.31 84 LEU A C 1
ATOM 694 O O . LEU A 1 84 ? -8.229 3.717 7.035 1.00 93.31 84 LEU A O 1
ATOM 698 N N . LEU A 1 85 ? -8.967 3.440 4.931 1.00 93.12 85 LEU A N 1
ATOM 699 C CA . LEU A 1 85 ? -10.014 2.473 5.278 1.00 93.12 85 LEU A CA 1
ATOM 700 C C . LEU A 1 85 ? -9.452 1.215 5.957 1.00 93.12 85 LEU A C 1
ATOM 702 O O . LEU A 1 85 ? -10.030 0.696 6.916 1.00 93.12 85 LEU A O 1
ATOM 706 N N . ARG A 1 86 ? -8.314 0.703 5.477 1.00 94.44 86 ARG A N 1
ATOM 707 C CA . ARG A 1 86 ? -7.692 -0.503 6.046 1.00 94.44 86 ARG A CA 1
ATOM 708 C C . ARG A 1 86 ? -6.996 -0.227 7.373 1.00 94.44 86 ARG A C 1
ATOM 710 O O . ARG A 1 86 ? -7.051 -1.078 8.262 1.00 94.44 86 ARG A O 1
ATOM 717 N N . ILE A 1 87 ? -6.392 0.948 7.525 1.00 93.88 87 ILE A N 1
ATOM 718 C CA . ILE A 1 87 ? -5.816 1.401 8.792 1.00 93.88 87 ILE A CA 1
ATOM 719 C C . ILE A 1 87 ? -6.920 1.580 9.837 1.00 93.88 87 ILE A C 1
ATOM 721 O O . ILE A 1 87 ? -6.786 1.046 10.935 1.00 93.88 87 ILE A O 1
ATOM 725 N N . ASP A 1 88 ? -8.030 2.242 9.499 1.00 92.56 88 ASP A N 1
ATOM 726 C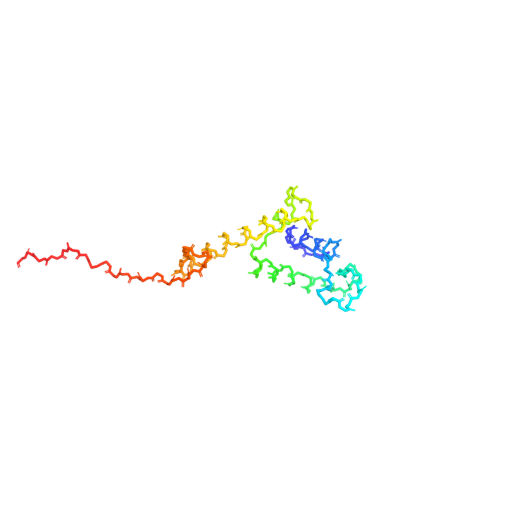 CA . ASP A 1 88 ? -9.178 2.399 10.401 1.00 92.56 88 ASP A CA 1
ATOM 727 C C . ASP A 1 88 ? -9.752 1.039 10.827 1.00 92.56 88 ASP A C 1
ATOM 729 O O . ASP A 1 88 ? -9.936 0.774 12.018 1.00 92.56 88 ASP A O 1
ATOM 733 N N . LYS A 1 89 ? -9.931 0.109 9.878 1.00 93.00 89 LYS A N 1
ATOM 734 C CA . LYS A 1 89 ? -10.323 -1.268 10.205 1.00 93.00 89 LYS A CA 1
ATOM 735 C C . LYS A 1 89 ? -9.342 -1.918 11.186 1.00 93.00 89 LYS A C 1
ATOM 737 O O . LYS A 1 89 ? -9.770 -2.553 12.151 1.00 93.00 89 LYS A O 1
ATOM 742 N N . ARG A 1 90 ? -8.034 -1.760 10.966 1.00 93.00 90 ARG A N 1
ATOM 743 C CA . ARG A 1 90 ? -7.011 -2.336 11.843 1.00 93.00 90 ARG A CA 1
ATOM 744 C C . ARG A 1 90 ? -7.021 -1.708 13.237 1.00 93.00 90 ARG A C 1
ATOM 746 O O . ARG A 1 90 ? -6.836 -2.427 14.216 1.00 93.00 90 ARG A O 1
ATOM 753 N N . LEU A 1 91 ? -7.253 -0.401 13.342 1.00 92.94 91 LEU A N 1
ATOM 754 C CA . LEU A 1 91 ? -7.428 0.286 14.622 1.00 92.94 91 LEU A CA 1
ATOM 755 C C . LEU A 1 91 ? -8.617 -0.299 15.390 1.00 92.94 91 LEU A C 1
ATOM 757 O O . LEU A 1 91 ? -8.454 -0.666 16.553 1.00 92.94 91 LEU A O 1
ATOM 761 N N . LYS A 1 92 ? -9.757 -0.509 14.722 1.00 92.50 92 LYS A N 1
ATOM 762 C CA . LYS A 1 92 ? -10.955 -1.127 15.318 1.00 92.50 92 LYS A CA 1
ATOM 763 C C . LYS A 1 92 ? -10.695 -2.535 15.840 1.00 92.50 92 LYS A C 1
ATOM 765 O O . LYS A 1 92 ? -11.070 -2.846 16.966 1.00 92.50 92 LYS A O 1
ATOM 770 N N . GLU A 1 93 ? -9.986 -3.367 15.076 1.00 92.12 93 GLU A N 1
ATOM 771 C CA . GLU A 1 93 ? -9.556 -4.703 15.524 1.00 92.12 93 GLU A CA 1
ATOM 772 C C . GLU A 1 93 ? -8.652 -4.657 16.768 1.00 92.12 93 GLU A C 1
ATOM 774 O O . GLU A 1 93 ? -8.646 -5.591 17.568 1.00 92.12 93 GLU A O 1
ATOM 779 N N . LEU A 1 94 ? -7.887 -3.576 16.937 1.00 92.50 94 LEU A N 1
ATOM 780 C CA . LEU A 1 94 ? -7.029 -3.336 18.099 1.00 92.50 94 LEU A CA 1
ATOM 781 C C . LEU A 1 94 ? -7.765 -2.645 19.262 1.00 92.50 94 LEU A C 1
ATOM 783 O O . LEU A 1 94 ? -7.150 -2.374 20.294 1.00 92.50 94 LEU A O 1
ATOM 787 N N . GLY A 1 95 ? -9.065 -2.368 19.120 1.00 93.25 95 GLY A N 1
ATOM 788 C CA . GLY A 1 95 ? -9.870 -1.678 20.127 1.00 93.25 95 GLY A CA 1
ATOM 789 C C . GLY A 1 95 ? -9.671 -0.162 20.147 1.00 93.25 95 GLY A C 1
ATOM 790 O O . GLY A 1 95 ? -9.842 0.458 21.195 1.00 93.25 95 GLY A O 1
ATOM 791 N N . TYR A 1 96 ? -9.292 0.432 19.018 1.00 93.75 96 TYR A N 1
ATOM 792 C CA . TYR A 1 96 ? -9.202 1.876 18.814 1.00 93.75 96 TYR A CA 1
ATOM 793 C C . TYR A 1 96 ? -10.236 2.343 17.787 1.00 93.75 96 TYR A C 1
ATOM 795 O O . TYR A 1 96 ? -10.631 1.589 16.903 1.00 93.75 96 TYR A O 1
ATOM 803 N N . TYR A 1 97 ? -10.638 3.605 17.866 1.00 90.00 97 TYR A N 1
ATOM 804 C CA . TYR A 1 97 ? -11.529 4.242 16.904 1.00 90.00 97 TYR A CA 1
ATOM 805 C C . TYR A 1 97 ? -10.910 5.546 16.425 1.00 90.00 97 TYR A C 1
ATOM 807 O O . TYR A 1 97 ? -10.399 6.319 17.233 1.00 90.00 97 TYR A O 1
ATOM 815 N N . ALA A 1 98 ? -10.950 5.771 15.113 1.00 90.00 98 ALA A N 1
ATOM 816 C CA . ALA A 1 98 ? -10.580 7.039 14.512 1.00 90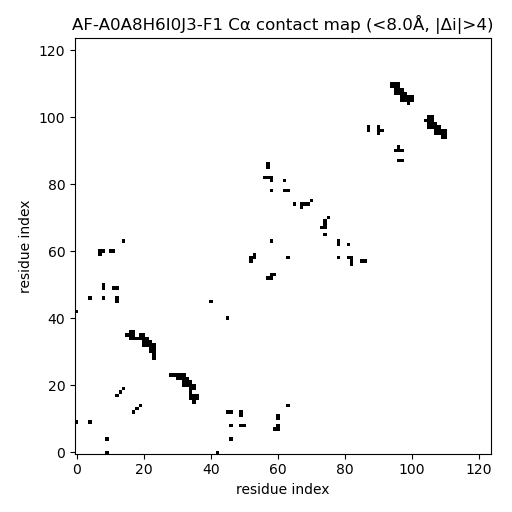.00 98 ALA A CA 1
ATOM 817 C C . ALA A 1 98 ? -11.840 7.882 14.270 1.00 90.00 98 ALA A C 1
ATOM 819 O O . ALA A 1 98 ? -12.818 7.399 13.695 1.00 90.00 98 ALA A O 1
ATOM 820 N N . THR A 1 99 ? -11.821 9.137 14.702 1.00 88.75 99 THR A N 1
ATOM 821 C CA . THR A 1 99 ? -12.848 10.141 14.405 1.00 88.75 99 THR A CA 1
ATOM 822 C C . THR A 1 99 ? -12.189 11.366 13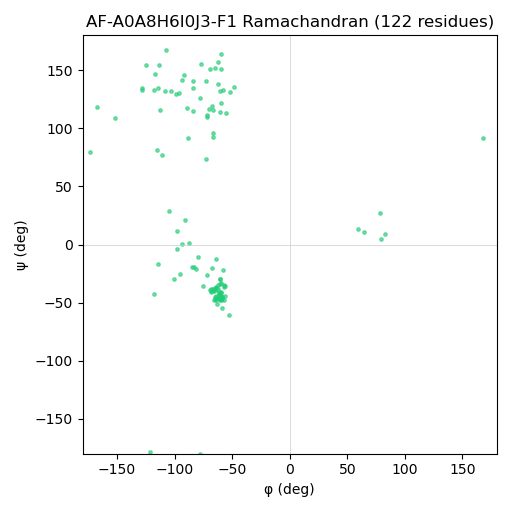.786 1.00 88.75 99 THR A C 1
ATOM 824 O O . THR A 1 99 ? -11.002 11.611 13.992 1.00 88.75 99 THR A O 1
ATOM 827 N N . SER A 1 100 ? -12.941 12.128 12.995 1.00 89.56 100 SER A N 1
ATOM 828 C CA . SER A 1 100 ? -12.471 13.407 12.464 1.00 89.56 100 SER A CA 1
ATOM 829 C C . SER A 1 100 ? -13.107 14.548 13.242 1.00 89.56 100 SER A C 1
ATOM 831 O O . SER A 1 100 ? -14.321 14.545 13.461 1.00 89.56 100 SER A O 1
ATOM 833 N N . ASP A 1 101 ? -12.299 15.516 13.663 1.00 89.38 101 ASP A N 1
ATOM 834 C CA . ASP A 1 101 ? -12.817 16.762 14.220 1.00 89.38 101 ASP A CA 1
ATOM 835 C C . ASP A 1 101 ? -13.305 17.716 13.113 1.00 89.38 101 ASP A C 1
ATOM 837 O O . ASP A 1 101 ? -13.275 17.407 11.918 1.00 89.38 101 ASP A O 1
ATOM 841 N N . LYS A 1 102 ? -13.799 18.892 13.515 1.00 87.44 102 LYS A N 1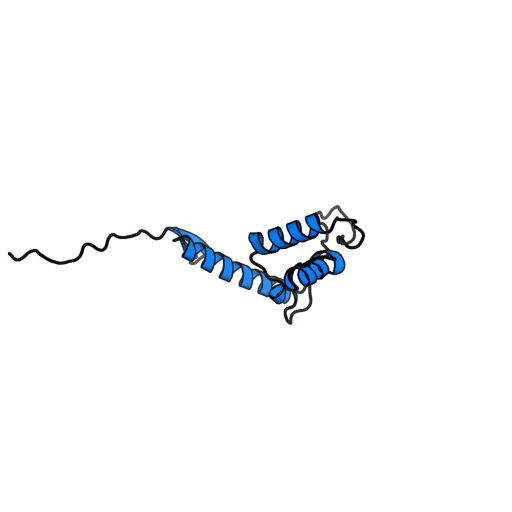
ATOM 842 C CA . LYS A 1 102 ? -14.327 19.905 12.586 1.00 87.44 102 LYS A CA 1
ATOM 843 C C . LYS A 1 102 ? -13.252 20.526 11.690 1.00 87.44 102 LYS A C 1
ATOM 845 O O . LYS A 1 102 ? -13.602 21.073 10.648 1.00 87.44 102 LYS A O 1
ATOM 850 N N . ASP A 1 103 ? -11.989 20.427 12.088 1.00 90.75 103 ASP A N 1
ATO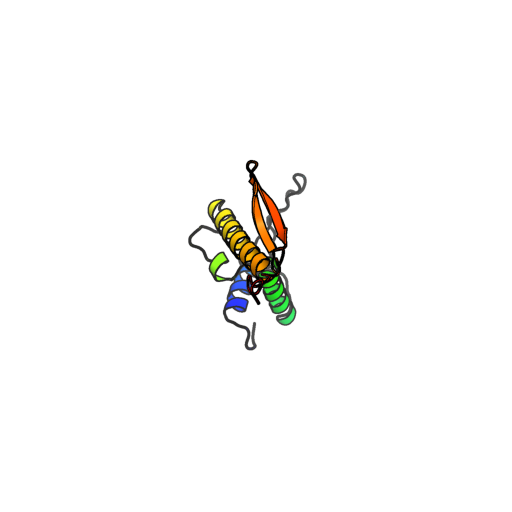M 851 C CA . ASP A 1 103 ? -10.839 20.960 11.359 1.00 90.75 103 ASP A CA 1
ATOM 852 C C . ASP A 1 103 ? -10.208 19.894 10.442 1.00 90.75 103 ASP A C 1
ATOM 854 O O . ASP A 1 103 ? -9.248 20.170 9.724 1.00 90.75 103 ASP A O 1
ATOM 858 N N . GLY A 1 104 ? -10.767 18.677 10.430 1.00 85.44 104 GLY A N 1
ATOM 859 C CA . GLY A 1 104 ? -10.296 17.557 9.623 1.00 85.44 104 GLY A CA 1
ATOM 860 C C . GLY A 1 104 ? -9.131 16.786 10.246 1.00 85.44 104 GLY A C 1
ATOM 861 O O . GLY A 1 104 ? -8.568 15.914 9.582 1.00 85.44 104 GLY A O 1
ATOM 862 N N . ASN A 1 105 ? -8.767 17.055 11.504 1.00 88.94 105 ASN A N 1
ATOM 863 C CA . ASN A 1 105 ? -7.768 16.250 12.198 1.00 88.94 105 ASN A CA 1
ATOM 864 C C . ASN A 1 105 ? -8.359 14.890 12.565 1.00 88.94 105 ASN A C 1
ATOM 866 O O . ASN A 1 105 ? -9.510 14.787 12.993 1.00 88.94 105 ASN A O 1
ATOM 870 N N . ILE A 1 106 ? -7.547 13.842 12.437 1.00 88.69 106 ILE A N 1
ATOM 871 C CA . ILE A 1 106 ? -7.922 12.492 12.853 1.00 88.69 106 ILE A CA 1
ATOM 872 C C . ILE A 1 106 ? -7.523 12.302 14.318 1.00 88.69 106 ILE A C 1
ATOM 874 O O . ILE A 1 106 ? -6.339 12.324 14.657 1.00 88.69 106 ILE A O 1
ATOM 878 N N . ILE A 1 107 ? -8.515 12.080 15.174 1.00 89.38 107 ILE A N 1
ATOM 879 C CA . ILE A 1 107 ? -8.355 11.742 16.587 1.00 89.38 107 ILE A CA 1
ATOM 880 C C . ILE A 1 107 ? -8.493 10.226 16.722 1.00 89.38 107 ILE A C 1
ATOM 882 O O . ILE A 1 107 ? -9.446 9.636 16.221 1.00 89.38 107 ILE A O 1
ATOM 886 N N . VAL A 1 108 ? -7.534 9.584 17.391 1.00 91.12 108 VAL A N 1
ATOM 887 C CA . VAL A 1 108 ? -7.545 8.136 17.634 1.00 91.12 108 VAL A CA 1
ATOM 888 C C . VAL A 1 108 ? -7.720 7.877 19.123 1.00 91.12 108 VAL A C 1
ATOM 890 O O . VAL A 1 108 ? -6.842 8.197 19.923 1.00 91.12 108 VAL A O 1
ATOM 893 N N . GLU A 1 109 ? -8.838 7.261 19.492 1.00 91.50 109 GLU A N 1
ATOM 894 C CA . GLU 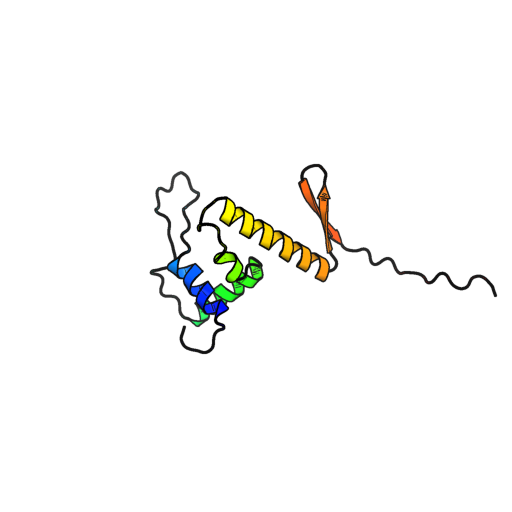A 1 109 ? -9.200 6.983 20.882 1.00 91.50 109 GLU A CA 1
ATOM 895 C C . GLU A 1 109 ? -9.288 5.482 21.134 1.00 91.50 109 GLU A C 1
ATOM 897 O O . GLU A 1 109 ? -9.672 4.701 20.264 1.00 91.50 109 GLU A O 1
ATOM 902 N N . ARG A 1 110 ? -8.934 5.051 22.346 1.00 89.94 110 ARG A N 1
ATOM 903 C CA . ARG A 1 110 ? -9.099 3.655 22.754 1.00 89.94 110 ARG A CA 1
ATOM 904 C C . ARG A 1 110 ? -10.524 3.438 23.247 1.00 89.94 110 ARG A C 1
ATOM 906 O O . ARG A 1 110 ? -11.008 4.201 24.079 1.00 89.94 110 ARG A O 1
ATOM 913 N N . ALA A 1 111 ? -11.154 2.355 22.804 1.00 79.75 111 ALA A N 1
ATOM 914 C CA . ALA A 1 111 ? -12.428 1.900 23.333 1.00 79.75 111 ALA A CA 1
ATOM 915 C C . ALA A 1 111 ? -12.318 1.717 24.854 1.00 79.75 111 ALA A C 1
ATOM 917 O O . ALA A 1 111 ? -11.597 0.836 25.334 1.00 79.75 111 ALA A O 1
ATOM 918 N N . VAL A 1 112 ? -13.031 2.540 25.623 1.00 72.31 112 VAL A N 1
ATOM 919 C CA . VAL A 1 112 ? -13.227 2.271 27.045 1.00 72.31 112 VAL A CA 1
ATOM 920 C C . VAL A 1 112 ? -14.184 1.090 27.121 1.00 72.31 112 VAL A C 1
ATOM 922 O O . VAL A 1 112 ? -15.358 1.209 26.776 1.00 72.31 112 VAL A O 1
ATOM 925 N N . VAL A 1 113 ? -13.680 -0.072 27.534 1.00 62.94 113 VAL A N 1
ATOM 926 C CA . VAL A 1 113 ? -14.536 -1.201 27.900 1.00 62.94 113 VAL A CA 1
ATOM 927 C C . VAL A 1 113 ? -15.283 -0.773 29.158 1.00 62.94 113 VAL A C 1
ATOM 929 O O . VAL A 1 113 ? -14.757 -0.889 30.261 1.00 62.94 113 VAL A O 1
ATOM 932 N N . VAL A 1 114 ? -16.478 -0.206 29.001 1.00 56.03 114 VAL A N 1
ATOM 933 C CA . VAL A 1 114 ? -17.364 0.025 30.140 1.00 56.03 114 VAL A CA 1
ATOM 934 C C . VAL A 1 114 ? -17.833 -1.359 30.585 1.00 56.03 114 VAL A C 1
ATOM 936 O O . VAL A 1 114 ? -18.472 -2.050 29.787 1.00 56.03 114 VAL A O 1
ATOM 939 N N . PRO A 1 115 ? -17.507 -1.819 31.807 1.00 48.56 115 PRO A N 1
ATOM 940 C CA . PRO A 1 115 ? -18.103 -3.038 32.317 1.00 48.56 115 PRO A CA 1
ATOM 941 C C . PRO A 1 115 ? -19.611 -2.809 32.371 1.00 48.56 115 PRO A C 1
ATOM 943 O O . PRO A 1 115 ? -20.100 -1.955 33.110 1.00 48.56 115 PRO A O 1
ATOM 946 N N . VAL A 1 116 ? -20.350 -3.548 31.545 1.00 56.56 116 VAL A N 1
ATOM 947 C CA . VAL A 1 116 ? -21.804 -3.613 31.641 1.00 56.56 116 VAL A CA 1
ATOM 948 C C . VAL A 1 116 ? -22.094 -4.304 32.966 1.00 56.56 116 VAL A C 1
ATOM 950 O O . VAL A 1 116 ? -22.032 -5.527 33.054 1.00 56.56 116 VAL A O 1
ATOM 953 N N . VAL A 1 117 ? -22.335 -3.525 34.021 1.00 58.75 117 VAL A N 1
ATOM 954 C CA . VAL A 1 117 ? -22.901 -4.056 35.261 1.00 58.75 117 VAL A CA 1
ATOM 955 C C . VAL A 1 117 ? -24.323 -4.490 34.907 1.00 58.75 117 VAL A C 1
ATOM 957 O O . VAL A 1 117 ? -25.120 -3.633 34.512 1.00 58.75 117 VAL A O 1
ATOM 960 N N . PRO A 1 118 ? -24.667 -5.788 34.978 1.00 52.06 118 PRO A N 1
ATOM 961 C CA . PRO A 1 118 ? -26.036 -6.215 34.749 1.00 52.06 118 PRO A CA 1
ATOM 962 C C . PRO A 1 118 ? -26.924 -5.529 35.787 1.00 52.06 118 PRO A C 1
ATOM 964 O O . PRO A 1 118 ? -26.712 -5.675 36.990 1.00 52.06 118 PRO A O 1
ATOM 967 N N . ALA A 1 119 ? -27.908 -4.761 35.328 1.00 60.72 119 ALA A N 1
ATOM 968 C CA . ALA A 1 119 ? -28.926 -4.170 36.185 1.00 60.72 119 ALA A CA 1
ATOM 969 C C . ALA A 1 119 ? -29.904 -5.264 36.657 1.00 60.72 119 ALA A C 1
ATOM 971 O O . ALA A 1 119 ? -31.011 -5.378 36.147 1.00 60.72 119 ALA A O 1
ATOM 972 N N . ALA A 1 120 ? -29.461 -6.114 37.582 1.00 55.91 120 ALA A N 1
ATOM 973 C CA . ALA A 1 120 ? -30.262 -7.078 38.341 1.00 55.91 120 ALA A CA 1
ATOM 974 C C . ALA A 1 120 ? -29.355 -7.576 39.488 1.00 55.91 120 ALA A C 1
ATOM 976 O O . ALA A 1 120 ? -28.287 -8.108 39.218 1.00 55.91 120 ALA A O 1
ATOM 977 N N . LEU A 1 121 ? -29.621 -7.404 40.783 1.00 53.47 121 LEU A N 1
ATOM 978 C CA . LEU A 1 121 ? -30.872 -7.480 41.528 1.00 53.47 121 LEU A CA 1
ATOM 979 C C . LEU A 1 121 ? -30.777 -6.555 42.759 1.00 53.47 121 LEU A C 1
ATOM 981 O O . LEU A 1 121 ? -30.081 -6.879 43.717 1.00 53.47 121 LEU A O 1
ATOM 985 N N . SER A 1 122 ? -31.496 -5.433 42.772 1.00 48.72 122 SER A N 1
ATOM 986 C CA . SER A 1 122 ? -31.894 -4.775 44.023 1.00 48.72 122 SER A CA 1
ATOM 987 C C . SER A 1 122 ? -33.403 -4.930 44.152 1.00 48.72 122 SER A C 1
ATOM 989 O O . SER A 1 122 ? -34.139 -4.034 43.765 1.00 48.72 122 SER A O 1
ATOM 991 N N . ASN A 1 123 ? -33.845 -6.125 44.537 1.00 50.66 123 ASN A N 1
ATOM 992 C CA . ASN A 1 123 ? -35.173 -6.419 45.083 1.00 50.66 123 ASN A CA 1
ATOM 993 C C . ASN A 1 123 ? -35.168 -7.891 45.523 1.00 50.66 123 ASN A C 1
ATOM 995 O O . ASN A 1 123 ? -35.620 -8.771 44.790 1.00 50.66 123 ASN A O 1
ATOM 999 N N . ALA A 1 124 ? -34.592 -8.143 46.696 1.00 46.72 124 ALA A N 1
ATOM 1000 C CA . ALA A 1 124 ? -34.848 -9.315 47.524 1.00 46.72 124 ALA A CA 1
ATOM 1001 C C . ALA A 1 124 ? -34.725 -8.885 48.988 1.00 46.72 124 ALA A C 1
ATOM 1003 O O . ALA A 1 124 ? -33.748 -8.158 49.284 1.00 46.72 124 ALA A O 1
#

Mean predicted aligned error: 9.1 Å

=== Feature glossary ===
Key to the feature types in this record:

Secondary structure (8-state, DSSP). Secondary structure is the local, repeating backbone conformation. DSSP classifies it into eight states by reading the hydrogen-bond network: three helix types (H, G, I), two β types (E, B), two non-regular types (T, S), and unstructured coil (-).

Backbone torsions (φ/ψ). Backbone dihedral angles. Every residue except chain termini has a φ (preceding-C → N → Cα → C) and a ψ (N → Cα → C → next-N). They are reported in degrees following the IUPAC sign convention. Secondary structure is essentially a statement about which (φ, ψ) basin each residue occupies.

Predicted aligned error. Predicted Aligned Error (PAE) is an AlphaFold confidence matrix: entry (i, j) is the expected error in the position of residue j, in ångströms, when the prediction is superimposed on the true structure at residue i. Low PAE within a block of residues means that block is internally rigid and well-predicted; high PAE between two blocks means their relative placement is uncertain even if each block individually is confident.

B-factor. B-factor (Debye–Waller factor) reflects atomic displacement in the crystal lattice. It is an experimental observable (units Å²), not a prediction; low values mean the atom is pinned down, high values mean it moves or is heterogeneous across the crystal.

Secondary structure (3-state, P-SEA). Three-state secondary structure (P-SEA) collapses the eight DSSP classes into helix (a), strand (b), and coil (c). P-SEA assigns these from Cα geometry alone — distances and angles — without requiring backbone oxygens, so it works on any Cα trace.

Sequence. Primary structure: the covalent order of the twenty standard amino acids along the backbone. Two proteins with the same sequence will (almost always) fold to the same structure; two with 30% identity often share a fold but not the details.

pLDDT. pLDDT is the predicted lDDT-Cα score: AlphaFold's confidence that the local environment of each residue (all inter-atomic distances within 15 Å) is correctly placed. It is a per-residue number between 0 and 100, with higher meaning more reliable.

InterPro / GO / CATH / organism. Functional annotations link the protein to curated databases. InterPro entries identify conserved domains and families by matching the sequence against member-database signatures (Pfam, PROSITE, CDD, …). Gene Ontology (GO) terms describe molecular function, biological process, and cellular component in a controlled vocabulary. CATH places the structure in a hierarchical fold classification (Class/Architecture/Topology/Homologous-superfamily). The organism is the source species.

Contact-map, Ramachandran, and PAE plots. Three diagnostic plots accompany the record. The Cα contact map visualizes the tertiary str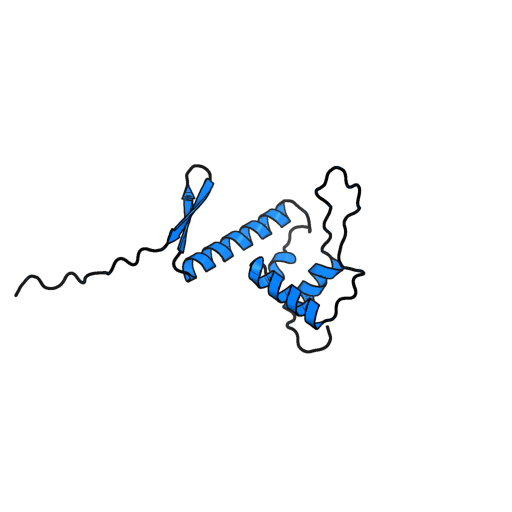ucture as a 2D adjacency matrix (8 Å cutoff, sequence-local contacts suppressed). The Ramachandran plot shows the distribution of backbone (φ, ψ) torsions, with points in the α and β basins reflecting secondary structure content. The PAE plot shows AlphaFold's inter-residue confidence as a color matrix.

mmCIF coordinates. The mmCIF table is the protein's shape written out atom by atom. For each backbone N, Cα, C, and carbonyl O, it records an (x, y, z) coordinate triple in Å plus the residue type, chain letter, and residue number.

Radius of gyration, Cα contacts, bounding box. Three whole-structure scalars: the radius of gyration (RMS distance of Cα from centroid, in Å), the count of Cα–Cα contacts (pairs closer than 8 Å and separated by more than four residues in sequence — i.e. tertiary, not local, contacts), and the bounding-box dimensions. Together they distinguish compact globular folds from extended fibres or disordered chains.

Foldseek 3Di. The Foldseek 3Di string encodes local tertiary geometry as a 20-letter alphabet — one character per residue — derived from the relative positions of nearby Cα atoms. Unlike the amino-acid sequence, 3Di is a direct function of the 3D structure, so two proteins with the same fold have similar 3Di strings even at low sequence identity.

Rendered structure images. Six rendered views show the 3D structure from the faces of a cube — i.e. along ±x, ±y, ±z. Rendering representation is drawn randomly per protein from cartoon (secondary-structure ribbons), sticks (backbone bonds), or molecular surface; coloring is either N→C rainbow (blue at the N-terminus through red at the C-terminus) or one color per chain.

Nearest PDB structures. The Foldseek neighbor list gives the closest experimentally determined structures in the PDB, ranked by structural alignment. TM-score near 1 means near-identical fold; near 0.3 means only rough topology match. This is how one finds what a novel AlphaFold prediction most resembles in the solved-structure universe.

Solvent-accessible surface area. SASA measures how much of the protein is reachable by solvent. It is computed by rolling a water-sized probe over the atomic surface and summing the exposed area (Å²). Per-residue SASA distinguishes core (buried, low SASA) from surface (exposed, high SASA) residues; total SASA is a whole-molecule size measure.